Protein AF-A0A958NJS5-F1 (afdb_monomer)

Foldseek 3Di:
DEADDPVNLVPADPVNVVVVVVVVVVCVVVVNDDDDDVVVNCVRDVVHHRDNDDDDDDPPPVD

pLDDT: mean 95.01, std 3.92, range [78.25, 98.38]

Mean predicted aligned error: 2.93 Å

Radius of gyration: 13.37 Å; Cα contacts (8 Å, |Δi|>4): 31; chains: 1; bounding box: 28×28×32 Å

Solvent-accessible surface area (backbone atoms only — not comparable to full-atom values): 4112 Å² total; per-residue (Å²): 95,83,76,54,42,66,70,61,37,71,73,57,48,74,68,56,43,50,50,53,52,52,53,49,50,55,32,55,79,68,72,54,78,78,70,68,59,65,72,58,46,50,63,70,37,70,92,49,81,32,76,77,74,86,86,89,75,76,88,57,92,88,112

Structure (mmCIF, N/CA/C/O backbone):
data_AF-A0A958NJS5-F1
#
_entry.id   AF-A0A958NJS5-F1
#
loop_
_atom_site.group_PDB
_atom_site.id
_atom_site.type_symbol
_atom_site.label_atom_id
_atom_site.label_alt_id
_atom_site.label_comp_id
_atom_site.label_asym_id
_atom_site.label_entity_id
_atom_site.label_seq_id
_atom_site.pdbx_PDB_ins_code
_atom_site.Cartn_x
_atom_site.Cartn_y
_atom_site.Cartn_z
_atom_site.occupancy
_atom_site.B_iso_or_equiv
_atom_site.auth_seq_id
_atom_site.auth_comp_id
_atom_site.auth_asym_id
_atom_site.auth_atom_id
_atom_site.pdbx_PDB_model_num
ATOM 1 N N . MET A 1 1 ? 10.775 -1.616 4.096 1.00 78.25 1 MET A N 1
ATOM 2 C CA . MET A 1 1 ? 9.646 -2.256 3.375 1.00 78.25 1 MET A CA 1
ATOM 3 C C . MET A 1 1 ? 9.794 -1.901 1.909 1.00 78.25 1 MET A C 1
ATOM 5 O O . MET A 1 1 ? 9.973 -0.720 1.639 1.00 78.25 1 MET A O 1
ATOM 9 N N . LYS A 1 2 ? 9.765 -2.887 1.008 1.00 83.69 2 LYS A N 1
ATOM 10 C CA . LYS A 1 2 ? 9.911 -2.657 -0.437 1.00 83.69 2 LYS A CA 1
ATOM 11 C C . LYS A 1 2 ? 8.583 -2.263 -1.080 1.00 83.69 2 LYS A C 1
ATOM 13 O O . LYS A 1 2 ? 7.529 -2.616 -0.545 1.00 83.69 2 LYS A O 1
ATOM 18 N N . ALA A 1 3 ? 8.646 -1.524 -2.183 1.00 91.75 3 ALA A N 1
ATOM 19 C CA . ALA A 1 3 ? 7.472 -1.208 -2.988 1.00 91.75 3 ALA A CA 1
ATOM 20 C C . ALA A 1 3 ? 6.938 -2.462 -3.707 1.00 91.75 3 ALA A C 1
ATOM 22 O O . ALA A 1 3 ? 7.665 -3.434 -3.917 1.00 91.75 3 ALA A O 1
ATOM 23 N N . HIS A 1 4 ? 5.655 -2.447 -4.069 1.00 94.56 4 HIS A N 1
ATOM 24 C CA . HIS A 1 4 ? 5.069 -3.504 -4.889 1.00 94.56 4 HIS A CA 1
ATOM 25 C C . HIS A 1 4 ? 5.524 -3.377 -6.342 1.00 94.56 4 HIS A C 1
ATOM 27 O O . HIS A 1 4 ? 5.516 -2.284 -6.905 1.00 94.56 4 HIS A O 1
ATOM 33 N N . THR A 1 5 ? 5.866 -4.511 -6.951 1.00 95.25 5 THR A N 1
ATOM 34 C CA . THR A 1 5 ? 6.132 -4.632 -8.389 1.00 95.25 5 THR A CA 1
ATOM 35 C C . THR A 1 5 ? 4.878 -5.083 -9.133 1.00 95.25 5 THR A C 1
ATOM 37 O O . THR A 1 5 ? 3.929 -5.586 -8.514 1.00 95.25 5 THR A O 1
ATOM 40 N N . ARG A 1 6 ? 4.897 -4.974 -10.466 1.00 95.19 6 ARG A N 1
ATOM 41 C CA . ARG A 1 6 ? 3.833 -5.468 -11.351 1.00 95.19 6 ARG A CA 1
ATOM 42 C C . ARG A 1 6 ? 3.500 -6.936 -11.083 1.00 95.19 6 ARG A C 1
ATOM 44 O O . ARG A 1 6 ? 2.331 -7.292 -11.003 1.00 95.19 6 ARG A O 1
ATOM 51 N N . GLU A 1 7 ? 4.511 -7.775 -10.887 1.00 95.56 7 GLU A N 1
ATOM 52 C CA . GLU A 1 7 ? 4.355 -9.208 -10.627 1.00 95.56 7 GLU A CA 1
ATOM 53 C C . GLU A 1 7 ? 3.688 -9.440 -9.266 1.00 95.56 7 GLU A C 1
ATOM 55 O O 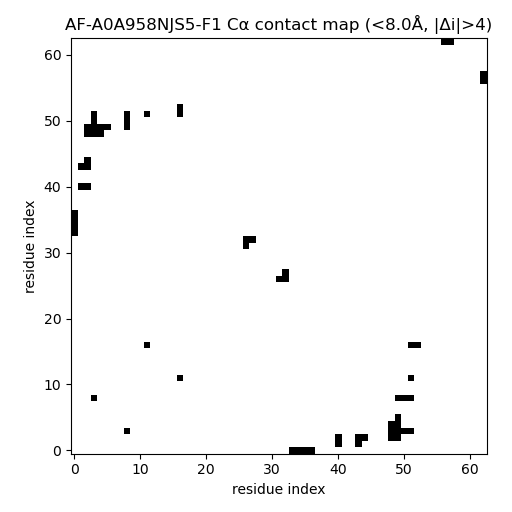. GLU A 1 7 ? 2.745 -10.223 -9.149 1.00 95.56 7 GLU A O 1
ATOM 60 N N . SER A 1 8 ? 4.124 -8.714 -8.228 1.00 94.62 8 SER A N 1
ATOM 61 C CA . SER A 1 8 ? 3.515 -8.834 -6.899 1.00 94.62 8 SER A CA 1
ATOM 62 C C . SER A 1 8 ? 2.060 -8.350 -6.878 1.00 94.62 8 SER A C 1
ATOM 64 O O . SER A 1 8 ? 1.228 -8.959 -6.210 1.00 94.62 8 SER A O 1
ATOM 66 N N . GLN A 1 9 ? 1.736 -7.302 -7.643 1.00 96.62 9 GLN A N 1
ATOM 67 C CA . GLN A 1 9 ? 0.372 -6.799 -7.790 1.00 96.62 9 GLN A CA 1
ATOM 68 C C . GLN A 1 9 ? -0.495 -7.787 -8.583 1.00 96.62 9 GLN A C 1
ATOM 70 O O . GLN A 1 9 ? -1.628 -8.045 -8.191 1.00 96.62 9 GLN A O 1
ATOM 75 N N . ALA A 1 10 ? 0.041 -8.400 -9.644 1.00 96.81 10 ALA A N 1
ATOM 76 C CA . ALA A 1 10 ? -0.686 -9.368 -10.471 1.00 96.81 10 ALA A CA 1
ATOM 77 C C . ALA A 1 10 ? -1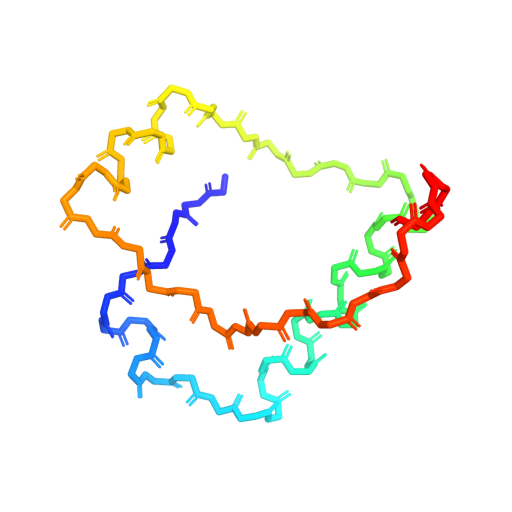.095 -10.641 -9.706 1.00 96.81 10 ALA A C 1
ATOM 79 O O . ALA A 1 10 ? -2.086 -11.277 -10.049 1.00 96.81 10 ALA A O 1
ATOM 80 N N . THR A 1 11 ? -0.354 -11.009 -8.656 1.00 96.25 11 THR A N 1
ATOM 81 C CA . THR A 1 11 ? -0.681 -12.158 -7.783 1.00 96.25 11 THR A CA 1
ATOM 82 C C . THR A 1 11 ? -1.573 -11.795 -6.585 1.00 96.25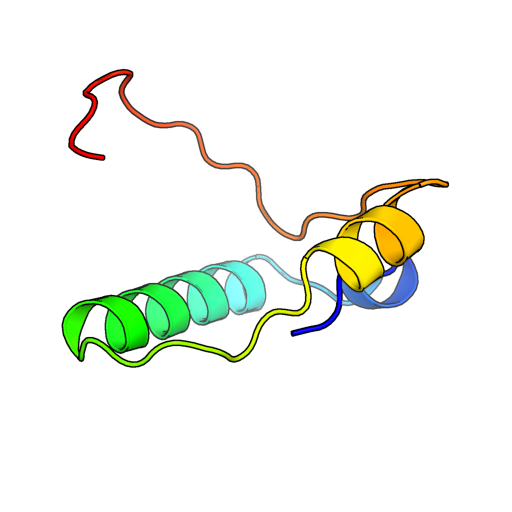 11 THR A C 1
ATOM 84 O O . THR A 1 11 ? -1.875 -12.652 -5.736 1.00 96.25 11 THR A O 1
ATOM 87 N N . MET A 1 12 ? -1.979 -10.526 -6.488 1.00 97.19 12 MET A N 1
ATOM 88 C CA . MET A 1 12 ? -2.838 -10.025 -5.424 1.00 97.19 12 MET A CA 1
ATOM 89 C C . MET A 1 12 ? -4.288 -10.465 -5.632 1.00 97.19 12 MET A C 1
ATOM 91 O O . MET A 1 12 ? -4.778 -10.539 -6.755 1.00 97.19 12 MET A O 1
ATOM 95 N N . THR A 1 13 ? -4.994 -10.706 -4.529 1.00 97.88 13 THR A N 1
ATOM 96 C CA . THR A 1 13 ? -6.449 -10.909 -4.529 1.00 97.88 13 THR A CA 1
ATOM 97 C C . THR A 1 13 ? -7.106 -9.933 -3.552 1.00 97.88 13 THR A C 1
ATOM 99 O O . THR A 1 13 ? -6.427 -9.452 -2.633 1.00 97.88 13 THR A O 1
ATOM 102 N N . PRO A 1 14 ? -8.410 -9.641 -3.697 1.00 98.06 14 PRO A N 1
ATOM 103 C CA . PRO A 1 14 ? -9.130 -8.779 -2.759 1.00 98.06 14 PRO A CA 1
ATOM 104 C C . PRO A 1 14 ? -9.026 -9.243 -1.298 1.00 98.06 14 PRO A C 1
ATOM 106 O O . PRO A 1 14 ? -8.863 -8.426 -0.392 1.00 98.06 14 PRO A O 1
ATOM 109 N N . GLU A 1 15 ? -9.043 -10.554 -1.055 1.00 98.38 15 GLU A N 1
ATOM 110 C CA . GLU A 1 15 ? -8.951 -11.145 0.284 1.00 98.38 15 GLU A CA 1
ATOM 111 C C . GLU A 1 15 ? -7.569 -10.906 0.896 1.00 98.38 15 GLU A C 1
ATOM 113 O O . GLU A 1 15 ? -7.469 -10.501 2.056 1.00 98.38 15 GLU A O 1
ATOM 118 N N . LYS A 1 16 ? -6.498 -11.100 0.110 1.00 97.56 16 LYS A N 1
ATOM 119 C CA . LYS A 1 16 ? -5.123 -10.808 0.543 1.00 97.56 16 LYS A CA 1
ATOM 120 C C . LYS A 1 16 ? -4.937 -9.319 0.821 1.00 97.56 16 LYS A C 1
ATOM 122 O O . LYS A 1 16 ? -4.377 -8.963 1.854 1.00 97.56 16 LYS A O 1
ATOM 127 N N . ALA A 1 17 ? -5.446 -8.456 -0.059 1.00 97.75 17 ALA A N 1
ATOM 128 C CA . ALA A 1 17 ? -5.384 -7.009 0.116 1.00 97.75 17 ALA A CA 1
ATOM 129 C C . ALA A 1 17 ? -6.067 -6.576 1.423 1.00 97.75 17 ALA A C 1
ATOM 131 O O . ALA A 1 17 ? -5.468 -5.864 2.232 1.00 97.75 17 ALA A O 1
ATOM 132 N N . LEU A 1 18 ? -7.284 -7.067 1.681 1.00 98.31 18 LEU A N 1
ATOM 133 C CA . LEU A 1 18 ? -8.007 -6.789 2.922 1.00 98.31 18 LEU A CA 1
ATOM 134 C C . LEU A 1 18 ? -7.256 -7.316 4.151 1.00 98.31 18 LEU A C 1
ATOM 136 O O . LEU A 1 18 ? -7.174 -6.625 5.169 1.00 98.31 18 LEU A O 1
ATOM 140 N N . GLN A 1 19 ? -6.693 -8.520 4.065 1.00 98.25 19 GLN A N 1
ATOM 141 C CA . GLN A 1 19 ? -5.914 -9.107 5.149 1.00 98.25 19 GLN A CA 1
ATOM 142 C C . GLN A 1 19 ? -4.673 -8.259 5.475 1.00 98.25 19 GLN A C 1
ATOM 144 O O . GLN A 1 19 ? -4.439 -7.935 6.639 1.00 98.25 19 GLN A O 1
ATOM 149 N N . TYR A 1 20 ? -3.932 -7.803 4.464 1.00 96.44 20 TYR A N 1
ATOM 150 C CA . TYR A 1 20 ? -2.768 -6.934 4.656 1.00 96.44 20 TYR A CA 1
ATOM 151 C C . TYR A 1 20 ? -3.127 -5.576 5.265 1.00 96.44 20 TYR A C 1
ATOM 153 O O . TYR A 1 20 ? -2.388 -5.079 6.122 1.00 96.44 20 TYR A O 1
ATOM 161 N N . LEU A 1 21 ? -4.269 -4.988 4.885 1.00 97.62 21 LEU A N 1
ATOM 162 C CA . LEU A 1 21 ? -4.774 -3.757 5.503 1.00 97.62 21 LEU A CA 1
ATOM 163 C C . LEU A 1 21 ? -5.109 -3.972 6.988 1.00 97.62 21 LEU A C 1
ATOM 165 O O . LEU A 1 21 ? -4.694 -3.171 7.830 1.00 97.62 21 LEU A O 1
ATOM 169 N N . LYS A 1 22 ? -5.781 -5.080 7.334 1.00 98.19 22 LYS A N 1
ATOM 170 C CA . LYS A 1 22 ? -6.084 -5.443 8.731 1.00 98.19 22 LYS A CA 1
ATOM 171 C C . LYS A 1 22 ? -4.813 -5.622 9.558 1.00 98.19 22 LYS A C 1
ATOM 173 O O . LYS A 1 22 ? -4.694 -5.045 10.637 1.00 98.19 22 LYS A O 1
ATOM 178 N N . GLU A 1 23 ? -3.842 -6.372 9.048 1.00 97.12 23 GLU A N 1
ATOM 179 C CA . GLU A 1 23 ? -2.555 -6.580 9.719 1.00 97.12 23 GLU A CA 1
ATOM 180 C C . GLU A 1 23 ? -1.773 -5.274 9.888 1.00 97.12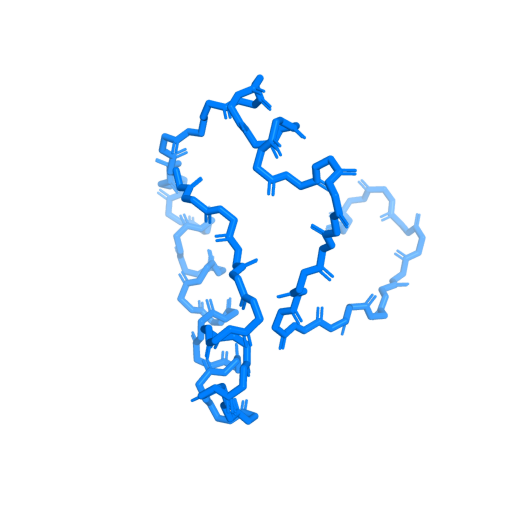 23 GLU A C 1
ATOM 182 O O . GLU A 1 23 ? -1.158 -5.044 10.931 1.00 97.12 23 GLU A O 1
ATOM 187 N N . GLY A 1 24 ? -1.810 -4.398 8.879 1.00 95.50 24 GLY A N 1
ATOM 188 C CA . GLY A 1 24 ? -1.245 -3.053 8.947 1.00 95.50 24 GLY A CA 1
ATOM 189 C C . GLY A 1 24 ? -1.843 -2.227 10.078 1.00 95.50 24 GLY A C 1
ATOM 190 O O . GLY A 1 24 ? -1.094 -1.669 10.882 1.00 95.50 24 GLY A O 1
ATOM 191 N N . ASN A 1 25 ? -3.170 -2.218 10.191 1.00 96.81 25 ASN A N 1
ATOM 192 C CA . ASN A 1 25 ? -3.867 -1.521 11.265 1.00 96.81 25 ASN A CA 1
ATOM 193 C C . ASN A 1 25 ? -3.544 -2.109 12.652 1.00 96.81 25 ASN A C 1
ATOM 195 O O . ASN A 1 25 ? -3.293 -1.360 13.592 1.00 96.81 25 ASN A O 1
ATOM 199 N N . VAL A 1 26 ? -3.449 -3.438 12.787 1.00 97.94 26 VAL A N 1
ATOM 200 C CA . VAL A 1 26 ? -3.029 -4.076 14.051 1.00 97.94 26 VAL A CA 1
ATOM 201 C C . VAL A 1 26 ? -1.617 -3.638 14.458 1.00 97.94 26 VAL A C 1
ATOM 203 O O . VAL A 1 26 ? -1.368 -3.382 15.637 1.00 97.94 26 VAL A O 1
ATOM 206 N N . ARG A 1 27 ? -0.678 -3.516 13.508 1.00 96.88 27 ARG A N 1
ATOM 207 C CA . ARG A 1 27 ? 0.669 -2.988 13.801 1.00 96.88 27 ARG A CA 1
ATOM 208 C C . ARG A 1 27 ? 0.622 -1.528 14.245 1.00 96.88 27 ARG A C 1
ATOM 210 O O . ARG A 1 27 ? 1.294 -1.180 15.213 1.00 96.88 27 ARG A O 1
ATOM 217 N N . PHE A 1 28 ? -0.185 -0.707 13.574 1.00 95.50 28 PHE A N 1
ATOM 218 C CA . PHE A 1 28 ? -0.382 0.698 13.930 1.00 95.50 28 PHE A CA 1
ATOM 219 C C . PHE A 1 28 ? -0.916 0.855 15.361 1.00 95.50 28 PHE A C 1
ATOM 221 O O . PHE A 1 28 ? -0.306 1.560 16.160 1.00 95.50 28 PHE A O 1
ATOM 228 N N . GLN A 1 29 ? -1.966 0.111 15.726 1.00 97.50 29 GLN A N 1
ATOM 229 C CA . GLN A 1 29 ? -2.539 0.107 17.080 1.00 97.50 29 GLN A CA 1
ATOM 230 C C . GLN A 1 29 ? -1.524 -0.291 18.162 1.00 97.50 29 GLN A C 1
ATOM 232 O O . GLN A 1 29 ? -1.578 0.210 19.281 1.00 97.50 29 GLN A O 1
ATOM 237 N N . LYS A 1 30 ? -0.576 -1.174 17.830 1.00 97.75 30 LYS A N 1
ATOM 238 C CA . LYS A 1 30 ? 0.499 -1.616 18.732 1.00 97.75 30 LYS A CA 1
ATOM 239 C C . LYS A 1 30 ? 1.729 -0.698 18.727 1.00 97.75 30 LYS A C 1
ATOM 241 O O . LYS 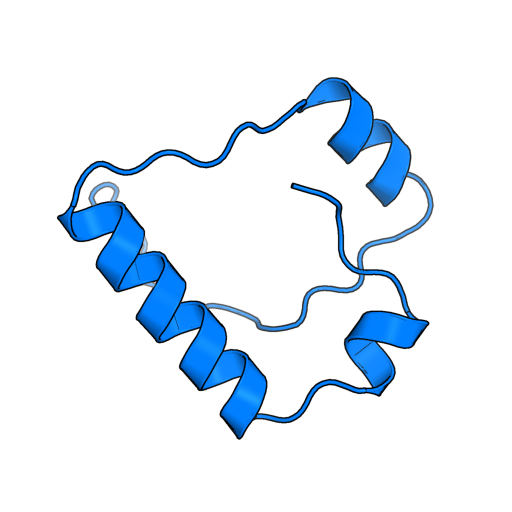A 1 30 ? 2.729 -1.039 19.350 1.00 97.75 30 LYS A O 1
ATOM 246 N N . ASN A 1 31 ? 1.687 0.429 18.010 1.00 95.56 31 ASN A N 1
ATOM 247 C CA . ASN A 1 31 ? 2.819 1.339 17.810 1.00 95.56 31 ASN A CA 1
ATOM 248 C C . ASN A 1 31 ? 4.077 0.641 17.237 1.00 95.56 31 ASN A C 1
ATOM 250 O O . ASN A 1 31 ? 5.213 1.046 17.489 1.00 95.56 31 ASN A O 1
ATOM 254 N N . LEU A 1 32 ? 3.880 -0.426 16.454 1.00 95.19 32 LEU A N 1
ATOM 255 C CA . LEU A 1 32 ? 4.960 -1.166 15.806 1.00 95.19 32 LEU A CA 1
ATOM 256 C C . LEU A 1 32 ? 5.251 -0.551 14.438 1.00 95.19 32 LEU A C 1
ATOM 258 O O . LEU A 1 32 ? 4.444 -0.635 13.509 1.00 95.19 32 LEU A O 1
ATOM 262 N N . LYS A 1 33 ? 6.433 0.054 14.301 1.00 88.88 33 LYS A N 1
ATOM 263 C CA . LYS A 1 33 ? 6.863 0.713 13.065 1.00 88.88 33 LYS A CA 1
ATOM 264 C C . LYS A 1 33 ? 7.680 -0.241 12.202 1.00 88.88 33 LYS A C 1
ATOM 266 O O . LYS A 1 33 ? 8.622 -0.872 12.670 1.00 88.88 33 LYS A O 1
ATOM 271 N N . ALA A 1 34 ? 7.345 -0.312 10.918 1.00 87.31 34 ALA A N 1
ATOM 272 C CA . ALA A 1 34 ? 8.200 -0.970 9.940 1.00 87.31 34 ALA A CA 1
ATOM 273 C C . ALA A 1 34 ? 9.375 -0.050 9.583 1.00 87.31 34 ALA A C 1
ATOM 275 O O . ALA A 1 34 ? 9.173 1.145 9.366 1.00 87.31 34 ALA A O 1
ATOM 276 N N . ASN A 1 35 ? 10.581 -0.606 9.457 1.00 89.44 35 ASN A N 1
ATOM 277 C CA . ASN A 1 35 ? 11.710 0.136 8.904 1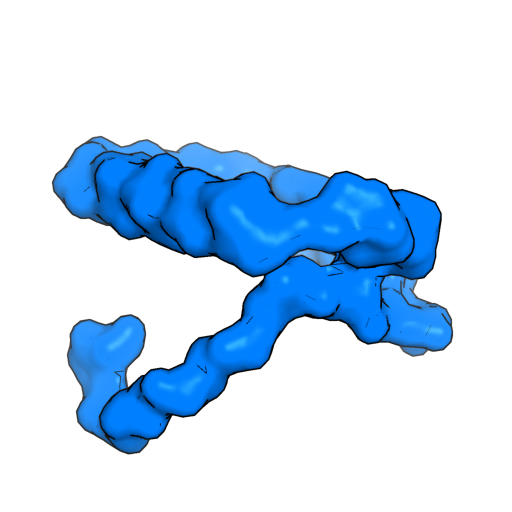.00 89.44 35 ASN A CA 1
ATOM 278 C C . ASN A 1 35 ? 11.426 0.477 7.425 1.00 89.44 35 ASN A C 1
ATOM 280 O O . ASN A 1 35 ? 11.051 -0.394 6.621 1.00 89.44 35 ASN A O 1
ATOM 284 N N . ARG A 1 36 ? 11.556 1.761 7.085 1.00 89.50 36 ARG A N 1
ATOM 285 C CA . ARG A 1 36 ? 11.333 2.307 5.745 1.00 89.50 36 ARG A CA 1
ATOM 286 C C . ARG A 1 36 ? 12.515 3.188 5.369 1.00 89.50 36 ARG A C 1
ATOM 288 O O . ARG A 1 36 ? 12.802 4.157 6.064 1.00 89.50 36 ARG A O 1
ATOM 295 N N . ASN A 1 37 ? 13.144 2.861 4.250 1.00 94.06 37 ASN A N 1
ATOM 296 C CA . ASN A 1 37 ? 14.111 3.721 3.595 1.00 94.06 37 ASN A CA 1
ATOM 297 C C . ASN A 1 37 ? 13.378 4.508 2.506 1.00 94.06 37 ASN A C 1
ATOM 299 O O . ASN A 1 37 ? 13.014 3.953 1.473 1.00 94.06 37 ASN A O 1
ATOM 303 N N . LEU A 1 38 ? 13.092 5.782 2.772 1.00 93.38 38 LEU A N 1
ATOM 304 C CA . LEU A 1 38 ? 12.262 6.596 1.882 1.00 93.38 38 LEU A CA 1
ATOM 305 C C . LEU A 1 38 ? 12.975 6.924 0.567 1.00 93.38 38 LEU A C 1
ATOM 307 O O . LEU A 1 38 ? 12.331 6.938 -0.474 1.00 93.38 38 LEU A O 1
ATOM 311 N N . LEU A 1 39 ? 14.295 7.133 0.600 1.00 95.62 39 LEU A N 1
ATOM 312 C CA . LEU A 1 39 ? 15.077 7.414 -0.608 1.00 95.62 39 LEU A CA 1
ATOM 313 C C . LEU A 1 39 ? 15.109 6.202 -1.543 1.00 95.62 39 LEU A C 1
ATOM 315 O O . LEU A 1 39 ? 14.960 6.345 -2.750 1.00 95.62 39 LEU A O 1
ATOM 319 N N . GLU A 1 40 ? 15.231 5.002 -0.978 1.00 94.62 40 GLU A N 1
ATOM 320 C CA . GLU A 1 40 ? 15.127 3.759 -1.744 1.00 94.62 40 GLU A CA 1
ATOM 321 C C . GLU A 1 40 ? 13.725 3.584 -2.338 1.00 94.62 40 GLU A C 1
ATOM 323 O O . GLU A 1 40 ? 13.606 3.255 -3.508 1.00 94.62 40 GLU A O 1
ATOM 328 N N . GLN A 1 41 ? 12.662 3.902 -1.593 1.00 93.31 41 GLN A N 1
ATOM 329 C CA . GLN A 1 41 ? 11.292 3.818 -2.116 1.00 93.31 41 GLN A CA 1
ATOM 330 C C . GLN A 1 41 ? 11.014 4.795 -3.265 1.00 93.31 41 GLN A C 1
ATOM 332 O O . GLN A 1 41 ? 10.251 4.463 -4.172 1.00 93.31 41 GLN A O 1
ATOM 337 N N . VAL A 1 42 ? 11.620 5.986 -3.244 1.00 95.00 42 VAL A N 1
ATOM 338 C CA . VAL A 1 42 ? 11.555 6.921 -4.376 1.00 95.00 42 VAL A CA 1
ATOM 339 C C . VAL A 1 42 ? 12.180 6.282 -5.613 1.00 95.00 42 VAL A C 1
ATOM 341 O O . VAL A 1 42 ? 11.558 6.284 -6.670 1.00 95.00 42 VAL A O 1
ATOM 344 N N . ASN A 1 43 ? 13.357 5.671 -5.467 1.00 95.62 43 ASN A N 1
ATOM 345 C CA . ASN A 1 43 ? 14.022 4.989 -6.576 1.00 95.62 43 ASN A CA 1
ATOM 346 C C . ASN A 1 43 ? 13.209 3.783 -7.074 1.00 95.62 43 ASN A C 1
ATOM 348 O O . ASN A 1 43 ? 13.000 3.650 -8.276 1.00 95.62 43 ASN A O 1
ATOM 352 N N . ASP A 1 44 ? 12.678 2.963 -6.162 1.00 94.69 44 ASP A N 1
ATOM 353 C CA . ASP A 1 44 ? 11.856 1.787 -6.483 1.00 94.69 44 ASP A CA 1
ATOM 354 C C . ASP A 1 44 ? 10.577 2.139 -7.263 1.00 94.69 44 ASP A C 1
ATOM 356 O O . ASP A 1 44 ? 10.027 1.289 -7.960 1.00 94.69 44 ASP A O 1
ATOM 360 N N . THR A 1 45 ? 10.063 3.365 -7.116 1.00 95.00 45 THR A N 1
ATOM 361 C CA . THR A 1 45 ? 8.786 3.797 -7.710 1.00 95.00 45 THR A CA 1
ATOM 362 C C . THR A 1 45 ? 8.930 4.819 -8.835 1.00 95.00 45 THR A C 1
ATOM 364 O O . THR A 1 45 ? 7.920 5.256 -9.388 1.00 95.00 45 THR A O 1
ATOM 367 N N . ALA A 1 46 ? 10.162 5.184 -9.202 1.00 95.81 46 ALA A N 1
ATOM 368 C CA . ALA A 1 46 ? 10.442 6.224 -10.191 1.00 95.81 46 ALA A CA 1
ATOM 369 C C . ALA A 1 46 ? 9.893 5.887 -11.589 1.00 95.81 46 ALA A C 1
ATOM 371 O O . ALA A 1 46 ? 9.404 6.769 -12.291 1.00 95.81 46 ALA A O 1
ATOM 372 N N . GLU A 1 47 ? 9.940 4.612 -11.979 1.00 94.88 47 GLU A N 1
ATOM 373 C CA . GLU A 1 47 ? 9.465 4.142 -13.289 1.00 94.88 47 GLU A CA 1
ATOM 374 C C . GLU A 1 47 ? 7.989 3.708 -13.276 1.00 94.88 47 GLU A C 1
ATOM 376 O O . GLU A 1 47 ? 7.387 3.480 -14.326 1.00 94.88 47 GLU A O 1
ATOM 381 N N . GLY A 1 48 ? 7.380 3.594 -12.092 1.00 94.88 48 GLY A N 1
ATOM 382 C CA . GLY A 1 48 ? 5.987 3.195 -11.945 1.00 94.88 48 GLY A CA 1
ATOM 383 C C . GLY A 1 48 ? 5.615 2.757 -10.532 1.00 94.88 48 GLY A C 1
ATOM 384 O O . GLY A 1 48 ? 6.452 2.369 -9.722 1.00 94.88 48 GLY A O 1
ATOM 385 N N . GLN A 1 49 ? 4.314 2.792 -10.246 1.00 96.06 49 GLN A N 1
ATOM 386 C CA . GLN A 1 49 ? 3.740 2.360 -8.974 1.00 96.06 49 GLN A CA 1
ATOM 387 C C . GLN A 1 49 ? 2.685 1.282 -9.214 1.00 96.06 49 GLN A C 1
ATOM 389 O O . GLN A 1 49 ? 1.797 1.447 -10.050 1.00 96.06 49 GLN A O 1
ATOM 394 N N . PHE A 1 50 ? 2.757 0.195 -8.444 1.00 96.62 50 PHE A N 1
ATOM 395 C CA . PHE A 1 50 ? 1.845 -0.948 -8.554 1.00 96.62 50 PHE A CA 1
ATOM 396 C C . PHE A 1 50 ? 1.116 -1.200 -7.223 1.00 96.62 50 PHE A C 1
ATOM 398 O O . PHE A 1 50 ? 1.318 -2.239 -6.591 1.00 96.62 50 PHE A O 1
ATOM 405 N N . PRO A 1 51 ? 0.307 -0.242 -6.726 1.00 96.12 51 PRO A N 1
ATOM 406 C CA . PRO A 1 51 ? -0.360 -0.373 -5.434 1.00 96.12 51 PRO A CA 1
ATOM 407 C C . PRO A 1 51 ? -1.346 -1.547 -5.430 1.00 96.12 51 PRO A C 1
ATOM 409 O O . PRO A 1 51 ? -2.024 -1.813 -6.420 1.00 96.12 51 PRO A O 1
ATOM 412 N N . PHE A 1 52 ? -1.467 -2.233 -4.295 1.00 96.38 52 PHE A N 1
ATOM 413 C CA . PHE A 1 52 ? -2.393 -3.362 -4.150 1.00 96.38 52 PHE A CA 1
ATOM 414 C C . PHE A 1 52 ? -3.816 -2.951 -3.728 1.00 96.38 52 PHE A C 1
ATOM 416 O O . PHE A 1 52 ? -4.716 -3.786 -3.726 1.00 96.38 52 PHE A O 1
ATOM 423 N N . ALA A 1 53 ? -4.016 -1.689 -3.336 1.00 97.19 53 ALA A N 1
ATOM 424 C CA . ALA A 1 53 ? -5.301 -1.140 -2.916 1.00 97.19 53 ALA A CA 1
ATOM 425 C C . ALA A 1 53 ? -5.373 0.370 -3.195 1.00 97.19 53 ALA A C 1
ATOM 427 O O . ALA A 1 53 ? -4.355 1.063 -3.180 1.00 97.19 53 ALA A O 1
ATOM 428 N N . THR A 1 54 ? -6.592 0.876 -3.374 1.00 97.12 54 THR A N 1
ATOM 429 C CA . THR A 1 54 ? -6.914 2.309 -3.404 1.00 97.12 54 THR A CA 1
ATOM 430 C C . THR A 1 54 ? -7.791 2.625 -2.201 1.00 97.12 54 THR A C 1
ATOM 432 O O . THR A 1 54 ? -8.751 1.905 -1.934 1.00 97.12 54 THR A O 1
ATOM 435 N N . ILE A 1 55 ? -7.463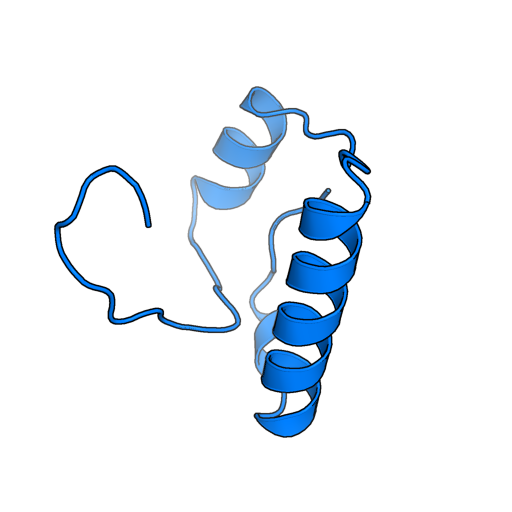 3.689 -1.469 1.00 97.00 55 ILE A N 1
ATOM 436 C CA . ILE A 1 55 ? -8.206 4.104 -0.278 1.00 97.00 55 ILE A CA 1
ATOM 437 C C . ILE A 1 55 ? -8.998 5.367 -0.610 1.00 97.00 55 ILE A C 1
ATOM 439 O O . ILE A 1 55 ? -8.416 6.383 -0.976 1.00 97.00 55 ILE A O 1
ATOM 443 N N . LEU A 1 56 ? -10.321 5.298 -0.468 1.00 97.81 56 LEU A N 1
ATOM 444 C CA . LEU A 1 56 ? -11.201 6.463 -0.461 1.00 97.81 56 LEU A CA 1
ATOM 445 C C . LEU A 1 56 ? -11.482 6.829 1.001 1.00 97.81 56 LEU A C 1
ATOM 447 O O . LEU A 1 56 ? -12.106 6.046 1.715 1.00 97.81 56 LEU A O 1
ATOM 451 N N . SER A 1 57 ? -10.999 7.987 1.450 1.00 96.50 57 SER A N 1
ATOM 452 C CA . SER A 1 57 ? -11.096 8.428 2.847 1.00 96.50 57 SER A CA 1
ATOM 453 C C . SER A 1 57 ? -11.717 9.819 2.987 1.00 96.50 57 SER A C 1
ATOM 455 O O . SER A 1 57 ? -11.870 10.560 2.016 1.00 96.50 57 SER A O 1
ATOM 457 N N . CYS A 1 58 ? -12.072 10.174 4.224 1.00 97.25 58 CYS A N 1
ATOM 458 C CA . CYS A 1 58 ? -12.427 11.544 4.592 1.00 97.25 58 CYS A CA 1
ATOM 459 C C . CYS A 1 58 ? -11.204 12.474 4.454 1.00 97.25 58 CYS A C 1
ATOM 461 O O . CYS A 1 58 ? -10.071 12.017 4.589 1.00 97.25 58 CYS A O 1
ATOM 463 N N . ILE A 1 59 ? -11.436 13.774 4.239 1.00 96.81 59 ILE A N 1
ATOM 464 C CA . ILE A 1 59 ? -10.393 14.823 4.243 1.00 96.81 59 ILE A CA 1
ATOM 465 C C . ILE A 1 59 ? -9.983 15.256 5.667 1.00 96.81 59 ILE A C 1
ATOM 467 O O . ILE A 1 59 ? -9.129 16.123 5.835 1.00 96.81 59 ILE A O 1
ATOM 471 N N . ASP A 1 60 ? -10.611 14.687 6.702 1.00 97.81 60 ASP A N 1
ATOM 472 C CA . ASP A 1 60 ? -10.258 14.941 8.102 1.00 97.81 60 ASP A CA 1
ATOM 473 C C . ASP A 1 60 ? -8.778 14.613 8.342 1.00 97.81 60 ASP A C 1
ATOM 475 O O . ASP A 1 60 ? -8.327 13.507 8.059 1.00 97.81 60 ASP A O 1
ATOM 479 N N . SER A 1 61 ? -8.027 15.573 8.885 1.00 96.12 61 SE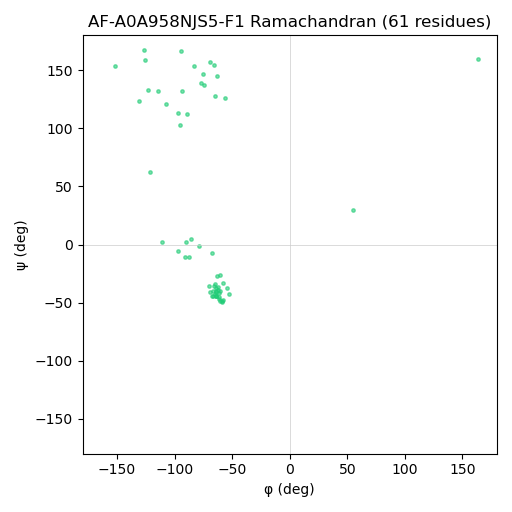R A N 1
ATOM 480 C CA . SER A 1 61 ? -6.576 15.470 9.085 1.00 96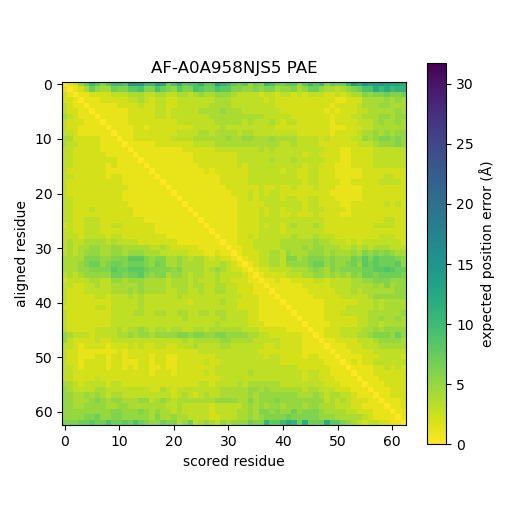.12 61 SER A CA 1
ATOM 481 C C . SER A 1 61 ? -6.149 14.426 10.120 1.00 96.12 61 SER A C 1
ATOM 483 O O . SER A 1 61 ? -4.953 14.201 10.306 1.00 96.12 61 SER A O 1
ATOM 485 N N . ARG A 1 62 ? -7.108 13.834 10.838 1.00 94.31 62 ARG A N 1
ATOM 486 C CA . ARG A 1 62 ? -6.881 12.805 11.858 1.00 94.31 62 ARG A CA 1
ATOM 487 C C . ARG A 1 62 ? -7.073 11.383 11.325 1.00 94.31 62 ARG A C 1
ATOM 489 O O . ARG A 1 62 ? -6.857 10.443 12.090 1.00 94.31 62 ARG A O 1
ATOM 496 N N . VAL A 1 63 ? -7.519 11.233 10.075 1.00 80.75 63 VAL A N 1
ATOM 497 C CA . VAL A 1 63 ? -7.573 9.952 9.348 1.00 80.75 63 VAL A CA 1
ATOM 498 C C . VAL A 1 63 ? -6.242 9.726 8.644 1.00 80.75 63 VAL A C 1
ATOM 500 O O . VAL A 1 63 ? -5.740 8.583 8.727 1.00 80.75 63 VAL A O 1
#

Sequence (63 aa):
MKAHTRESQATMTPEKALQYLKEGNVRFQKNLKANRNLLEQVNDTAEGQFPFATILSCIDSRV

Secondary structure (DSSP, 8-state):
-PPPPHHHHHT--HHHHHHHHHHHHHHHHTT-PPP--HHHHHHHHTT----S------S-TT-